Protein AF-0000000074258567 (afdb_homodimer)

Sequence (170 aa):
MSVKPAVRDVSPSNAVIEAVAAREDTDSTNLDVPLFEAVDPEALNDLVRTADAGSDRSPLRIEFTYYGYDVSVSADGSVDVSADRMSVKPAVRDVSPSNAVIEAVAAREDTDSTNLDVPLFEAVDPEALNDLVRTADAGSDRSPLRIEFTYYGYDVSVSADGSVDVSADR

Solvent-accessible surface area (backbone atoms only — not comparable to full-atom values): 9313 Å² total; per-residue (Å²): 129,81,70,64,69,76,67,72,81,61,50,40,45,54,41,45,44,45,53,51,18,57,73,67,74,48,52,59,86,66,56,87,69,63,63,64,65,43,31,35,47,66,24,51,34,46,30,28,52,37,20,50,66,26,81,59,79,49,64,31,37,38,35,34,53,50,97,71,24,33,34,38,36,36,24,86,45,50,68,47,78,41,76,55,126,130,79,69,66,67,75,68,72,80,60,49,41,45,54,42,44,44,45,52,51,17,57,72,68,73,48,53,59,87,67,57,87,69,62,64,64,63,43,31,34,46,66,24,50,33,46,30,27,52,36,21,49,67,28,81,60,80,48,62,30,38,38,34,32,50,50,96,73,24,34,35,38,36,35,26,85,46,50,67,46,78,40,76,54,126

Foldseek 3Di:
DPPPPPPVPDALLVLQLCQVCVVVVHDSVPDPDHVVVWPNSVVSRVQLVVLLPPPPLPWDWDWTDDPQWIWIATSPSDIDTGHDD/DPPPPVPVPDALLVLQLCQVCVVVVHDSVPDPDHCVVWPNSVVSRVQLVVLLPPPPLPWDWDWTDDPQWIWIATSPSDIDTGHDD

Organism: NCBI:txid2743089

InterPro domains:
  IPR040624 Halobacterial output domain 1 [PF18545] (10-82)

Nearest PDB structures (foldseek):
  6tgf-assembly1_E  TM=5.224E-01  e=9.344E-01  Pantoea stewartii subsp. stewartii DC283
  6tgf-assembly1_D  TM=5.171E-01  e=1.521E+00  Pantoea stewartii subsp. stewartii DC283
  2hz5-assembly2_B  TM=5.360E-01  e=4.550E+00  Homo sapiens
  1soy-assembly1_A  TM=5.039E-01  e=5.804E+00  Escherichia coli
  3p2m-assembly1_A  TM=4.389E-01  e=5.804E+00  Mycobacterium tuberculosis

Radius of gyration: 17.28 Å; Cα contacts (8 Å, |Δi|>4): 290; chains: 2; bounding box: 29×52×51 Å

pLDDT: mean 84.98, std 15.51, range [44.31, 97.0]

Structure (mmCIF, N/CA/C/O backbone):
data_AF-0000000074258567-model_v1
#
loop_
_entity.id
_entity.type
_entity.pdbx_description
1 polymer 'Halobacterial output domain-containing protein'
#
loop_
_atom_site.group_PDB
_atom_site.id
_atom_site.type_symbol
_atom_site.label_atom_id
_atom_site.label_alt_id
_atom_site.label_comp_id
_atom_site.label_asym_id
_atom_site.label_entity_id
_atom_site.label_seq_id
_atom_site.pdbx_PDB_ins_code
_atom_site.Cartn_x
_atom_site.Cartn_y
_atom_site.Cartn_z
_atom_site.occupancy
_atom_site.B_iso_or_equiv
_atom_site.auth_seq_id
_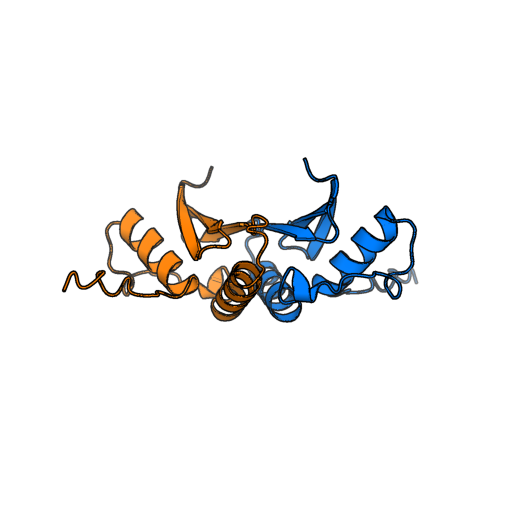atom_site.auth_comp_id
_atom_site.auth_asym_id
_atom_site.auth_atom_id
_atom_site.pdbx_PDB_model_num
ATOM 1 N N . MET A 1 1 ? 12.398 27.906 -24.719 1 45.44 1 MET A N 1
ATOM 2 C CA . MET A 1 1 ? 12.672 26.656 -24 1 45.44 1 MET A CA 1
ATOM 3 C C . MET A 1 1 ? 11.664 26.438 -22.891 1 45.44 1 MET A C 1
ATOM 5 O O . MET A 1 1 ? 11.562 27.25 -21.969 1 45.44 1 MET A O 1
ATOM 9 N N . SER A 1 2 ? 10.578 25.906 -23.203 1 48.56 2 SER A N 1
ATOM 10 C CA . SER A 1 2 ? 9.492 25.719 -22.25 1 48.56 2 SER A CA 1
ATOM 11 C C . SER A 1 2 ? 9.922 24.844 -21.078 1 48.56 2 SER A C 1
ATOM 13 O O . SER A 1 2 ? 10.391 23.719 -21.297 1 48.56 2 SER A O 1
ATOM 15 N N . VAL A 1 3 ? 10.594 25.484 -20.188 1 48.56 3 VAL A N 1
ATOM 16 C CA . VAL A 1 3 ? 10.969 24.719 -19 1 48.56 3 VAL A CA 1
ATOM 17 C C . VAL A 1 3 ? 9.773 23.906 -18.5 1 48.56 3 VAL A C 1
ATOM 19 O O . VAL A 1 3 ? 8.672 24.438 -18.344 1 48.56 3 VAL A O 1
ATOM 22 N N . LYS A 1 4 ? 9.648 22.781 -19.031 1 49.94 4 LYS A N 1
ATOM 23 C CA . LYS A 1 4 ? 8.68 21.938 -18.328 1 49.94 4 LYS A CA 1
ATOM 24 C C . LYS A 1 4 ? 8.812 22.078 -16.812 1 49.94 4 LYS A C 1
ATOM 26 O O . LYS A 1 4 ? 9.914 22 -16.266 1 49.94 4 LYS A O 1
ATOM 31 N N . PRO A 1 5 ? 8.094 22.875 -16.219 1 47.25 5 PRO A N 1
ATOM 32 C CA . PRO A 1 5 ? 8.312 23.016 -14.773 1 47.25 5 PRO A CA 1
ATOM 33 C C . PRO A 1 5 ? 8.805 21.719 -14.125 1 47.25 5 PRO A C 1
ATOM 35 O O . PRO A 1 5 ? 8.477 20.625 -14.602 1 47.25 5 PRO A O 1
ATOM 38 N N . ALA A 1 6 ? 10.016 21.75 -13.625 1 49.88 6 ALA A N 1
ATOM 39 C CA . ALA A 1 6 ? 10.547 20.625 -12.859 1 49.88 6 ALA A CA 1
ATOM 40 C C . ALA A 1 6 ? 9.445 19.938 -12.055 1 49.88 6 ALA A C 1
ATOM 42 O O . ALA A 1 6 ? 8.844 20.547 -11.164 1 49.88 6 ALA A O 1
ATOM 43 N N . VAL A 1 7 ? 8.516 19.359 -12.727 1 51.28 7 VAL A N 1
ATOM 44 C CA . VAL A 1 7 ? 7.562 18.547 -11.992 1 51.28 7 VAL A CA 1
ATOM 45 C C . VAL A 1 7 ? 8.219 18 -10.727 1 51.28 7 VAL A C 1
ATOM 47 O O . VAL A 1 7 ? 9.281 17.375 -10.789 1 51.28 7 VAL A O 1
ATOM 50 N N . ARG A 1 8 ? 8.352 18.828 -9.797 1 54.38 8 ARG A N 1
ATOM 51 C CA . ARG A 1 8 ? 8.891 18.375 -8.516 1 54.38 8 ARG A CA 1
ATOM 52 C C . ARG A 1 8 ? 8.531 16.922 -8.25 1 54.38 8 ARG A C 1
ATOM 54 O O . ARG A 1 8 ? 7.359 16.547 -8.266 1 54.38 8 ARG A O 1
ATOM 61 N N . ASP A 1 9 ? 9.289 16 -8.75 1 71.44 9 ASP A N 1
ATOM 62 C CA . ASP A 1 9 ? 9.18 14.57 -8.508 1 71.44 9 ASP A CA 1
ATOM 63 C C . ASP A 1 9 ? 9 14.273 -7.016 1 71.44 9 ASP A C 1
ATOM 65 O O . ASP A 1 9 ? 9.961 13.922 -6.328 1 71.44 9 ASP A O 1
ATOM 69 N N . VAL A 1 10 ? 8.016 14.945 -6.469 1 84.94 10 VAL A N 1
ATOM 70 C CA . VAL A 1 10 ? 7.773 14.727 -5.047 1 84.94 10 VAL A CA 1
ATOM 71 C C . VAL A 1 10 ? 7.453 13.258 -4.797 1 84.94 10 VAL A C 1
ATOM 73 O O . VAL A 1 10 ? 6.785 12.609 -5.609 1 84.94 10 VAL A O 1
ATOM 76 N N . SER A 1 11 ? 8.141 12.766 -3.771 1 93.12 11 SER A N 1
ATOM 77 C CA . SER A 1 11 ? 7.84 11.391 -3.369 1 93.12 11 SER A CA 1
ATOM 78 C C . SER A 1 11 ? 6.383 11.25 -2.949 1 93.12 11 SER A C 1
ATOM 80 O O . SER A 1 11 ? 5.762 12.211 -2.498 1 93.12 11 SER A O 1
ATOM 82 N N . PRO A 1 12 ? 5.844 10.117 -3.158 1 94.12 12 PRO A N 1
ATOM 83 C CA . PRO A 1 12 ? 4.453 9.891 -2.758 1 94.12 12 PRO A CA 1
ATOM 84 C C . PRO A 1 12 ? 4.184 10.305 -1.313 1 94.12 12 PRO A C 1
ATOM 86 O O . PRO A 1 12 ? 3.148 10.914 -1.023 1 94.12 12 PRO A O 1
ATOM 89 N N . SER A 1 13 ? 5.031 10 -0.416 1 95.62 13 SER A N 1
ATOM 90 C CA . SER A 1 13 ? 4.879 10.367 0.987 1 95.62 13 SER A CA 1
ATOM 91 C C . SER 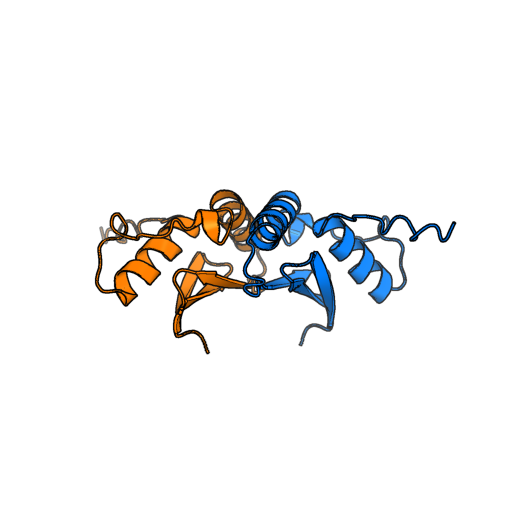A 1 13 ? 4.781 11.883 1.153 1 95.62 13 SER A C 1
ATOM 93 O O . SER A 1 13 ? 3.945 12.375 1.91 1 95.62 13 SER A O 1
ATOM 95 N N . ASN A 1 14 ? 5.641 12.625 0.45 1 96 14 ASN A N 1
ATOM 96 C CA . ASN A 1 14 ? 5.605 14.086 0.509 1 96 14 ASN A CA 1
ATOM 97 C C . ASN A 1 14 ? 4.336 14.641 -0.129 1 96 14 ASN A C 1
ATOM 99 O O . ASN A 1 14 ? 3.764 15.609 0.366 1 96 14 ASN A O 1
ATOM 103 N N . ALA A 1 15 ? 4.02 14 -1.206 1 95.94 15 ALA A N 1
ATOM 104 C CA . ALA A 1 15 ? 2.791 14.414 -1.885 1 95.94 15 ALA A CA 1
ATOM 105 C C . ALA A 1 15 ? 1.587 14.305 -0.956 1 95.94 15 ALA A C 1
ATOM 107 O O . ALA A 1 15 ? 0.701 15.164 -0.973 1 95.94 15 ALA A O 1
ATOM 108 N N . VAL A 1 16 ? 1.569 13.297 -0.162 1 96.19 16 VAL A N 1
ATOM 109 C CA . VAL A 1 16 ? 0.487 13.102 0.797 1 96.19 16 VAL A CA 1
ATOM 110 C C . VAL A 1 16 ? 0.476 14.25 1.807 1 96.19 16 VAL A C 1
ATOM 112 O O . VAL A 1 16 ? -0.569 14.852 2.057 1 96.19 16 VAL A O 1
ATOM 115 N N . ILE A 1 17 ? 1.6 14.539 2.342 1 96.25 17 ILE A N 1
ATOM 116 C CA . ILE A 1 17 ? 1.727 15.586 3.348 1 96.25 17 ILE A CA 1
ATOM 117 C C . ILE A 1 17 ? 1.283 16.922 2.756 1 96.25 17 ILE A C 1
ATOM 119 O O . ILE A 1 17 ? 0.528 17.672 3.385 1 96.25 17 ILE A O 1
ATOM 123 N N . GLU A 1 18 ? 1.728 17.172 1.596 1 96.06 18 GLU A N 1
ATOM 124 C CA . GLU A 1 18 ? 1.383 18.422 0.939 1 96.06 18 GLU A CA 1
ATOM 125 C C . GLU A 1 18 ? -0.115 18.516 0.664 1 96.06 18 GLU A C 1
ATOM 127 O O . GLU A 1 18 ? -0.727 19.562 0.854 1 96.06 18 GLU A O 1
ATOM 132 N N . ALA A 1 19 ? -0.667 17.406 0.225 1 95.81 19 ALA A N 1
ATOM 133 C CA . ALA A 1 19 ? -2.092 17.359 -0.091 1 95.81 19 ALA A CA 1
ATOM 134 C C . ALA A 1 19 ? -2.939 17.594 1.157 1 95.81 19 ALA A C 1
ATOM 136 O O . ALA A 1 19 ? -3.91 18.359 1.124 1 95.81 19 ALA A O 1
ATOM 137 N N . VAL A 1 20 ? -2.596 17 2.217 1 95.06 20 VAL A N 1
ATOM 138 C CA . VAL A 1 20 ? -3.334 17.156 3.467 1 95.06 20 VAL A CA 1
ATOM 139 C C . VAL A 1 20 ? -3.172 18.562 4.004 1 95.06 20 VAL A C 1
ATOM 141 O O . VAL A 1 20 ? -4.137 19.188 4.465 1 95.06 20 VAL A O 1
ATOM 144 N N . ALA A 1 21 ? -1.945 19.016 3.957 1 96.12 21 ALA A N 1
ATOM 145 C CA . ALA A 1 21 ? -1.688 20.391 4.402 1 96.12 21 ALA A CA 1
ATOM 146 C C . ALA A 1 21 ? -2.537 21.391 3.623 1 96.12 21 ALA A C 1
ATOM 148 O O . ALA A 1 21 ? -3.076 22.328 4.199 1 96.12 21 ALA A O 1
ATOM 149 N N . ALA A 1 22 ? -2.607 21.109 2.279 1 94.62 22 ALA A N 1
ATOM 150 C CA . ALA A 1 22 ? -3.408 21.984 1.422 1 94.62 22 ALA A CA 1
ATOM 151 C C . ALA A 1 22 ? -4.879 21.953 1.83 1 94.62 22 ALA A C 1
ATOM 153 O O . ALA A 1 22 ? -5.559 22.984 1.8 1 94.62 22 ALA A O 1
ATOM 154 N N . ARG A 1 23 ? -5.355 20.844 2.242 1 93 23 ARG A N 1
ATOM 155 C CA . ARG A 1 23 ? -6.738 20.703 2.68 1 93 23 ARG A CA 1
ATOM 156 C C . ARG A 1 23 ? -6.965 21.422 4.008 1 93 23 ARG A C 1
ATOM 158 O O . ARG A 1 23 ? -8.039 21.984 4.238 1 93 23 ARG A O 1
ATOM 165 N N . GLU A 1 24 ? -6.023 21.359 4.824 1 92.25 24 GLU A N 1
ATOM 166 C CA . GLU A 1 24 ? -6.082 22.016 6.133 1 92.25 24 GLU A CA 1
ATOM 167 C C . GLU A 1 24 ? -5.691 23.484 6.035 1 92.25 24 GLU A C 1
ATOM 169 O O . GLU A 1 24 ? -5.762 24.219 7.023 1 92.25 24 GLU A O 1
ATOM 174 N N . ASP A 1 25 ? -5.363 23.953 4.859 1 92.75 25 ASP A N 1
ATOM 175 C CA . ASP A 1 25 ? -4.926 25.328 4.633 1 92.75 25 ASP A CA 1
ATOM 176 C C . ASP A 1 25 ? -3.764 25.688 5.551 1 92.75 25 ASP A C 1
ATOM 178 O O . ASP A 1 25 ? -3.773 26.75 6.188 1 92.75 25 ASP A O 1
ATOM 182 N N . THR A 1 26 ? -2.879 24.719 5.715 1 93.06 26 THR A N 1
ATOM 183 C CA . THR A 1 26 ? -1.689 24.922 6.531 1 93.06 26 THR A CA 1
ATOM 184 C C . THR A 1 26 ? -0.432 24.5 5.781 1 93.06 26 THR A C 1
ATOM 186 O O . THR A 1 26 ? -0.515 23.969 4.672 1 93.06 26 THR A O 1
ATOM 189 N N . ASP A 1 27 ? 0.768 24.812 6.359 1 93.75 27 ASP A N 1
ATOM 190 C CA . ASP A 1 27 ? 2.035 24.375 5.777 1 93.75 27 ASP A CA 1
ATOM 191 C C . ASP A 1 27 ? 2.318 22.922 6.094 1 93.75 27 ASP A C 1
ATOM 193 O O . ASP A 1 27 ? 1.986 22.438 7.18 1 93.75 27 ASP A O 1
ATOM 197 N N . SER A 1 28 ? 2.877 22.312 5.16 1 92.31 28 SER A N 1
ATOM 198 C CA . SER A 1 28 ? 3.211 20.906 5.328 1 92.31 28 SER A CA 1
ATOM 199 C C . SER A 1 28 ? 4.078 20.688 6.566 1 92.31 28 SER A C 1
ATOM 201 O O . SER A 1 28 ? 4.051 19.609 7.168 1 92.31 28 SER A O 1
ATOM 203 N N . THR A 1 29 ? 4.824 21.672 6.977 1 91.62 29 THR A N 1
ATOM 204 C CA . THR A 1 29 ? 5.715 21.578 8.125 1 91.62 29 THR A CA 1
ATOM 205 C C . THR A 1 29 ? 4.949 21.812 9.422 1 91.62 29 THR A C 1
ATOM 207 O O . THR A 1 29 ? 5.461 21.531 10.516 1 91.62 29 THR A O 1
ATOM 210 N N . ASN A 1 30 ? 3.707 22.219 9.25 1 89.69 30 ASN A N 1
ATOM 211 C CA . ASN A 1 30 ? 2.928 22.594 10.422 1 89.69 30 ASN A CA 1
ATOM 212 C C . ASN A 1 30 ? 1.883 21.531 10.766 1 89.69 30 ASN A C 1
ATOM 214 O O . ASN A 1 30 ? 0.996 21.766 11.586 1 89.69 30 ASN A O 1
ATOM 218 N N . LEU A 1 31 ? 1.936 20.438 10.125 1 91.38 31 LEU A N 1
ATOM 219 C CA . LEU A 1 31 ? 1.007 19.359 10.469 1 91.38 31 LEU A CA 1
ATOM 220 C C . LEU A 1 31 ? 1.319 18.797 11.852 1 91.38 31 LEU A C 1
ATOM 222 O O . LEU A 1 31 ? 2.482 18.547 12.172 1 91.38 31 LEU A O 1
ATOM 226 N N . ASP A 1 32 ? 0.329 18.578 12.633 1 89.69 32 ASP A N 1
ATOM 227 C CA . ASP A 1 32 ? 0.496 18.141 14.016 1 89.69 32 ASP A CA 1
ATOM 228 C C . ASP A 1 32 ? 0.797 16.656 14.094 1 89.69 32 ASP A C 1
ATOM 230 O O . ASP A 1 32 ? 1.415 16.188 15.055 1 89.69 32 ASP A O 1
ATOM 234 N N . VAL A 1 33 ? 0.271 15.953 13.227 1 89.38 33 VAL A N 1
ATOM 235 C CA . VAL A 1 33 ? 0.437 14.5 13.234 1 89.38 33 VAL A CA 1
ATOM 236 C C . VAL A 1 33 ? 1.311 14.078 12.055 1 89.38 33 VAL A C 1
ATOM 238 O O . VAL A 1 33 ? 0.992 14.375 10.898 1 89.38 33 VAL A O 1
ATOM 241 N N . PRO A 1 34 ? 2.459 13.477 12.391 1 91.25 34 PRO A N 1
ATOM 242 C CA . PRO A 1 34 ? 3.328 13.016 11.305 1 91.25 34 PRO A CA 1
ATOM 243 C C . PRO A 1 34 ? 2.721 11.859 10.516 1 91.25 34 PRO A C 1
ATOM 245 O O . PRO A 1 34 ? 1.919 11.094 11.055 1 91.25 34 PRO A O 1
ATOM 248 N N . LEU A 1 35 ? 3.043 11.75 9.148 1 91.56 35 LEU A N 1
ATOM 249 C CA . LEU A 1 35 ? 2.553 10.695 8.273 1 91.56 35 LEU A CA 1
ATOM 250 C C . LEU A 1 35 ? 2.965 9.32 8.789 1 91.56 35 LEU A C 1
ATOM 252 O O . LEU A 1 35 ? 2.209 8.352 8.672 1 91.56 35 LEU A O 1
ATOM 256 N N . PHE A 1 36 ? 4.098 9.266 9.484 1 91.12 36 PHE A N 1
ATOM 257 C CA . PHE A 1 36 ? 4.637 7.988 9.945 1 91.12 36 PHE A CA 1
ATOM 258 C C . PHE A 1 36 ? 3.721 7.352 10.977 1 91.12 36 PHE A C 1
ATOM 260 O O . PHE A 1 36 ? 3.824 6.156 11.258 1 91.12 36 PHE A O 1
ATOM 267 N N . GLU A 1 37 ? 2.877 8.195 11.57 1 87.75 37 GLU A N 1
ATOM 268 C CA . GLU A 1 37 ? 1.912 7.672 12.531 1 87.75 37 GLU A CA 1
ATOM 269 C C . GLU A 1 37 ? 0.805 6.887 11.828 1 87.75 37 GLU A C 1
ATOM 271 O O . GLU A 1 37 ? 0.163 6.031 12.438 1 87.75 37 GLU A O 1
ATOM 276 N N . ALA A 1 38 ? 0.597 7.238 10.617 1 88.38 38 ALA A N 1
ATOM 277 C CA . ALA A 1 38 ? -0.472 6.59 9.867 1 88.38 38 ALA A CA 1
ATOM 278 C C . ALA A 1 38 ? 0.077 5.457 9 1 88.38 38 ALA A C 1
ATOM 280 O O . ALA A 1 38 ? -0.524 4.383 8.914 1 88.38 38 ALA A O 1
ATOM 281 N N . VAL A 1 39 ? 1.181 5.793 8.328 1 90.69 39 VAL A N 1
ATOM 282 C CA . VAL A 1 39 ? 1.798 4.793 7.461 1 90.69 39 VAL A CA 1
ATOM 283 C C . VAL A 1 39 ? 3.309 5.016 7.41 1 90.69 39 VAL A C 1
ATOM 285 O O . VAL A 1 39 ? 3.795 6.098 7.746 1 90.69 39 VAL A O 1
ATOM 288 N N . ASP A 1 40 ? 3.998 3.998 7.027 1 94.69 40 ASP A N 1
ATOM 289 C CA . ASP A 1 40 ? 5.434 4.129 6.793 1 94.69 40 ASP A CA 1
ATOM 290 C C . ASP A 1 40 ? 5.711 4.84 5.469 1 94.69 40 ASP A C 1
ATOM 292 O O . ASP A 1 40 ? 5.473 4.281 4.398 1 94.69 40 ASP A O 1
ATOM 296 N N . PRO A 1 41 ? 6.281 6.043 5.523 1 95.69 41 PRO A N 1
ATOM 297 C CA . PRO A 1 41 ? 6.492 6.844 4.312 1 95.69 41 PRO A CA 1
ATOM 298 C C . PRO A 1 41 ? 7.414 6.156 3.307 1 95.69 41 PRO A C 1
ATOM 300 O O . PRO A 1 41 ? 7.191 6.25 2.098 1 95.69 41 PRO A O 1
ATOM 303 N N . GLU A 1 42 ? 8.438 5.488 3.758 1 96.56 42 GLU A N 1
ATOM 304 C CA . GLU A 1 42 ? 9.375 4.82 2.857 1 96.56 42 GLU A CA 1
ATOM 305 C C . GLU A 1 42 ? 8.711 3.627 2.168 1 96.56 42 GLU A C 1
ATOM 307 O O . GLU A 1 42 ? 8.953 3.377 0.985 1 96.56 42 GLU A O 1
ATOM 312 N N . ALA A 1 43 ? 7.965 2.934 2.977 1 97 43 ALA A N 1
ATOM 313 C CA . ALA A 1 43 ? 7.227 1.815 2.4 1 97 43 ALA A CA 1
ATOM 314 C C . ALA A 1 43 ? 6.266 2.295 1.314 1 97 43 ALA A C 1
ATOM 316 O O . ALA A 1 43 ? 6.148 1.667 0.258 1 97 43 ALA A O 1
ATOM 317 N N . LEU A 1 44 ? 5.57 3.352 1.614 1 96.56 44 LEU A N 1
ATOM 318 C CA . LEU A 1 44 ? 4.66 3.949 0.643 1 96.56 44 LEU A CA 1
ATOM 319 C C . LEU A 1 44 ? 5.402 4.324 -0.636 1 96.56 44 LEU A C 1
ATOM 321 O O . LEU A 1 44 ? 4.949 4.004 -1.737 1 96.56 44 LEU A O 1
ATOM 325 N N . ASN A 1 45 ? 6.547 4.941 -0.553 1 96.12 45 ASN A N 1
ATOM 326 C CA . ASN A 1 45 ? 7.359 5.328 -1.701 1 96.12 45 ASN A CA 1
ATOM 327 C C . ASN A 1 45 ? 7.805 4.109 -2.506 1 96.12 45 ASN A C 1
ATOM 329 O O . ASN A 1 45 ? 7.73 4.113 -3.736 1 96.12 45 ASN A O 1
ATOM 333 N N . ASP A 1 46 ? 8.242 3.184 -1.805 1 94.38 46 ASP A N 1
ATOM 334 C CA . ASP A 1 46 ? 8.758 1.984 -2.461 1 94.38 46 ASP A CA 1
ATOM 335 C C . ASP A 1 46 ? 7.648 1.251 -3.211 1 94.38 46 ASP A C 1
ATOM 337 O O . ASP A 1 46 ? 7.863 0.765 -4.324 1 94.38 46 ASP A O 1
ATOM 341 N N . LEU A 1 47 ? 6.48 1.151 -2.572 1 93.88 47 LEU A N 1
ATOM 342 C CA . LEU A 1 47 ? 5.348 0.478 -3.199 1 93.88 47 LEU A CA 1
ATOM 343 C C . LEU A 1 47 ? 4.949 1.178 -4.496 1 93.88 47 LEU A C 1
ATOM 345 O O . LEU A 1 47 ? 4.738 0.525 -5.52 1 93.88 47 LEU A O 1
ATOM 349 N N . VAL A 1 48 ? 4.848 2.451 -4.484 1 92.88 48 VAL A N 1
ATOM 350 C CA . VAL A 1 48 ? 4.449 3.225 -5.6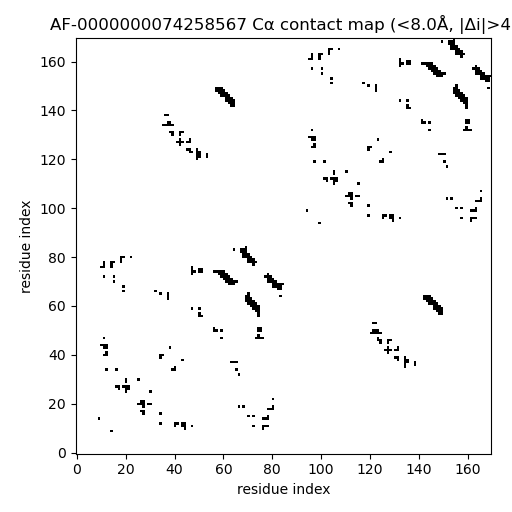56 1 92.88 48 VAL A CA 1
ATOM 351 C C . VAL A 1 48 ? 5.531 3.135 -6.73 1 92.88 48 VAL A C 1
ATOM 353 O O . VAL A 1 48 ? 5.227 2.982 -7.914 1 92.88 48 VAL A O 1
ATOM 356 N N . ARG A 1 49 ? 6.73 3.225 -6.34 1 90.75 49 ARG A N 1
ATOM 357 C CA . ARG A 1 49 ? 7.848 3.148 -7.273 1 90.75 49 ARG A CA 1
ATOM 358 C C . ARG A 1 49 ? 7.836 1.828 -8.039 1 90.75 49 ARG A C 1
ATOM 360 O O . ARG A 1 49 ? 8.039 1.805 -9.25 1 90.75 49 ARG A O 1
ATOM 367 N N . THR A 1 50 ? 7.609 0.753 -7.309 1 88.69 50 THR A N 1
ATOM 368 C CA . THR A 1 50 ? 7.582 -0.571 -7.918 1 88.69 50 THR A CA 1
ATOM 369 C C . THR A 1 50 ? 6.418 -0.689 -8.898 1 88.69 50 THR A C 1
ATOM 371 O O . THR A 1 50 ? 6.582 -1.224 -10 1 88.69 50 THR A O 1
ATOM 374 N N . ALA A 1 51 ? 5.32 -0.227 -8.5 1 83.81 51 ALA A N 1
ATOM 375 C CA . ALA A 1 51 ? 4.141 -0.292 -9.352 1 83.81 51 ALA A CA 1
ATOM 376 C C . ALA A 1 51 ? 4.316 0.569 -10.602 1 83.81 51 ALA A C 1
ATOM 378 O O . ALA A 1 51 ? 3.846 0.21 -11.68 1 83.81 51 ALA A O 1
ATOM 379 N N . ASP A 1 52 ? 4.883 1.712 -10.383 1 78.75 52 ASP A N 1
ATOM 380 C CA . ASP A 1 52 ? 5.102 2.619 -11.508 1 78.75 52 ASP A CA 1
ATOM 381 C C . ASP A 1 52 ? 6.023 1.989 -12.547 1 78.75 52 ASP A C 1
ATOM 383 O O . ASP A 1 52 ? 5.863 2.221 -13.75 1 78.75 52 ASP A O 1
ATOM 387 N N . ALA A 1 53 ? 6.977 1.302 -12.016 1 76.06 53 ALA A N 1
ATOM 388 C CA . ALA A 1 53 ? 7.949 0.669 -12.898 1 76.06 53 ALA A CA 1
ATOM 389 C C . ALA A 1 53 ? 7.297 -0.44 -13.719 1 76.06 53 ALA A C 1
ATOM 391 O O . ALA A 1 53 ? 7.773 -0.777 -14.812 1 76.06 53 ALA A O 1
ATOM 392 N N . GLY A 1 54 ? 6.324 -0.931 -13.062 1 65.56 54 GLY A N 1
ATOM 393 C CA . GLY A 1 54 ? 5.645 -1.995 -13.789 1 65.56 54 GLY A CA 1
ATOM 394 C C . GLY A 1 54 ? 4.832 -1.493 -14.969 1 65.56 54 GLY A C 1
ATOM 395 O O . GLY A 1 54 ? 4.477 -0.314 -15.023 1 65.56 54 GLY A O 1
ATOM 396 N N . SER A 1 55 ? 5.215 -1.793 -16.156 1 55.38 55 SER A N 1
ATOM 397 C CA . SER A 1 55 ? 4.676 -1.365 -17.453 1 55.38 55 SER A CA 1
ATOM 398 C C . SER A 1 55 ? 3.156 -1.23 -17.391 1 55.38 55 SER A C 1
ATOM 400 O O . SER A 1 55 ? 2.572 -0.433 -18.125 1 55.38 55 SER A O 1
ATOM 402 N N . ASP A 1 56 ? 2.613 -2.207 -16.844 1 53.56 56 ASP A N 1
ATOM 403 C CA . ASP A 1 56 ? 1.159 -2.252 -16.969 1 53.56 56 ASP A CA 1
ATOM 404 C C . ASP A 1 56 ? 0.493 -1.372 -15.906 1 53.56 56 ASP A C 1
ATOM 406 O O . ASP A 1 56 ? 0.821 -1.459 -14.727 1 53.56 56 ASP A O 1
ATOM 410 N N . ARG A 1 57 ? 0.317 -0.246 -16.266 1 52.19 57 ARG A N 1
ATOM 411 C CA . ARG A 1 57 ? -0.41 0.712 -15.438 1 52.19 57 ARG A CA 1
ATOM 412 C C . ARG A 1 57 ? -1.367 0 -14.484 1 52.19 57 ARG A C 1
ATOM 414 O O . ARG A 1 57 ? -2.564 -0.101 -14.766 1 52.19 57 ARG A O 1
ATOM 421 N N . SER A 1 58 ? -1.025 -1.267 -14.18 1 59.31 58 SER A N 1
ATOM 422 C CA . SER A 1 58 ? -1.999 -1.926 -13.312 1 59.31 58 SER A CA 1
ATOM 423 C C . SER A 1 58 ? -2.199 -1.153 -12.016 1 59.31 58 SER A C 1
ATOM 425 O O . SER A 1 58 ? -1.228 -0.75 -11.375 1 59.31 58 SER A O 1
ATOM 427 N N . PRO A 1 59 ? -3.432 -0.712 -11.773 1 75.75 59 PRO A N 1
ATOM 428 C CA . PRO A 1 59 ? -3.848 0.348 -10.852 1 75.75 59 PRO A CA 1
ATOM 429 C C . PRO A 1 59 ? -3.496 0.039 -9.398 1 75.75 59 PRO A C 1
ATOM 431 O O . PRO A 1 59 ? -3.863 -1.02 -8.883 1 75.75 59 PRO A O 1
ATOM 434 N N . LEU A 1 60 ? -2.248 0.172 -8.93 1 91.5 60 LEU A N 1
ATOM 435 C CA . LEU A 1 60 ? -1.98 0.233 -7.496 1 91.5 60 LEU A CA 1
ATOM 436 C C . LEU A 1 60 ? -2.748 1.38 -6.848 1 91.5 60 LEU A C 1
ATOM 438 O O . LEU A 1 60 ? -2.758 2.498 -7.367 1 91.5 60 LEU A O 1
ATOM 442 N N . ARG A 1 61 ? -3.461 1.004 -5.793 1 93.75 61 ARG A N 1
ATOM 443 C CA . ARG A 1 61 ? -4.168 2.006 -5 1 93.75 61 ARG A CA 1
ATOM 444 C C . ARG A 1 61 ? -3.965 1.766 -3.508 1 93.75 61 ARG A C 1
ATOM 446 O O . ARG A 1 61 ? -4.168 0.652 -3.02 1 93.75 61 ARG A O 1
ATOM 453 N N . ILE A 1 62 ? -3.568 2.762 -2.859 1 95.75 62 ILE A N 1
ATOM 454 C CA . ILE A 1 62 ? -3.375 2.697 -1.414 1 95.75 62 ILE A CA 1
ATOM 455 C C . ILE A 1 62 ? -4.297 3.701 -0.725 1 95.75 62 ILE A C 1
ATOM 457 O O . ILE A 1 62 ? -4.285 4.891 -1.053 1 95.75 62 ILE A O 1
ATOM 461 N N . GLU A 1 63 ? -5.043 3.25 0.212 1 94.75 63 GLU A N 1
ATOM 462 C CA . GLU A 1 63 ? -5.965 4.109 0.944 1 94.75 63 GLU A CA 1
ATOM 463 C C . GLU A 1 63 ? -5.773 3.971 2.451 1 94.75 63 GLU A C 1
ATOM 465 O O . GLU A 1 63 ? -5.688 2.855 2.973 1 94.75 63 GLU A O 1
ATOM 470 N N . PHE A 1 64 ? -5.777 5.113 3.082 1 93.94 64 PHE A N 1
ATOM 471 C CA . PHE A 1 64 ? -5.652 5.145 4.535 1 93.94 64 PHE A CA 1
ATOM 472 C C . PHE A 1 64 ? -6.172 6.461 5.094 1 93.94 64 PHE A C 1
ATOM 474 O O . PHE A 1 64 ? -6.473 7.387 4.34 1 93.94 64 PHE A O 1
ATOM 481 N N . THR A 1 65 ? -6.305 6.465 6.406 1 91.81 65 THR A N 1
ATOM 482 C CA . THR A 1 65 ? -6.75 7.684 7.078 1 91.81 65 THR A CA 1
ATOM 483 C C . THR A 1 65 ? -5.578 8.391 7.754 1 91.81 65 THR A C 1
ATOM 485 O O . THR A 1 65 ? -4.793 7.758 8.469 1 91.81 65 THR A O 1
ATOM 488 N N . TYR A 1 66 ? -5.484 9.57 7.383 1 90.31 66 TYR A N 1
ATOM 489 C CA . TYR A 1 66 ? -4.445 10.414 7.957 1 90.31 66 TYR A CA 1
ATOM 490 C C . TYR A 1 66 ? -5 11.781 8.344 1 90.31 66 TYR A C 1
ATOM 492 O O . TYR A 1 66 ? -5.688 12.43 7.547 1 90.31 66 TYR A O 1
ATOM 500 N N . TYR A 1 67 ? -4.738 12.211 9.531 1 89.44 67 TYR A N 1
ATOM 501 C CA . TYR A 1 67 ? -5.16 13.508 10.047 1 89.44 67 TYR A CA 1
ATOM 502 C C . TYR A 1 67 ? -6.672 13.672 9.945 1 89.44 67 TYR A C 1
ATOM 504 O O . TYR A 1 67 ? -7.172 14.766 9.703 1 89.44 67 TYR A O 1
ATOM 512 N N . GLY A 1 68 ? -7.395 12.609 9.977 1 88.25 68 GLY A N 1
ATOM 513 C CA . GLY A 1 68 ? -8.852 12.633 9.945 1 88.25 68 GLY A CA 1
ATOM 514 C C . GLY A 1 68 ? -9.414 12.656 8.539 1 88.25 68 GLY A C 1
ATOM 515 O O . GLY A 1 68 ? -10.633 12.773 8.359 1 88.25 68 GLY A O 1
ATOM 516 N N . TYR A 1 69 ? -8.531 12.547 7.547 1 92.5 69 TYR A N 1
ATOM 517 C CA . TYR A 1 69 ? -8.93 12.531 6.145 1 92.5 69 TYR A CA 1
ATOM 518 C C . TYR A 1 69 ? -8.664 11.164 5.52 1 92.5 69 TYR A C 1
ATOM 520 O O . TYR A 1 69 ? -7.824 10.406 6.004 1 92.5 69 TYR A O 1
ATOM 528 N N . ASP A 1 70 ? -9.414 10.914 4.473 1 93.31 70 ASP A N 1
ATOM 529 C CA . ASP A 1 70 ? -9.156 9.719 3.678 1 93.31 70 ASP A CA 1
ATOM 530 C C . ASP A 1 70 ? -8.188 10.016 2.537 1 93.31 70 ASP A C 1
ATOM 532 O O . ASP A 1 70 ? -8.469 10.852 1.673 1 93.31 70 ASP A O 1
ATOM 536 N N . VAL A 1 71 ? -7.062 9.336 2.609 1 95.12 71 VAL A N 1
ATOM 537 C CA . VAL A 1 71 ? -6.016 9.57 1.622 1 95.12 71 VAL A CA 1
ATOM 538 C C . VAL A 1 71 ? -5.934 8.383 0.664 1 95.12 71 VAL A C 1
ATOM 540 O O . VAL A 1 71 ? -5.906 7.227 1.096 1 95.12 71 VAL A O 1
ATOM 543 N N . SER A 1 72 ? -5.914 8.656 -0.632 1 95.56 72 SER A N 1
ATOM 544 C CA . SER A 1 72 ? -5.742 7.637 -1.667 1 95.56 72 SER A CA 1
ATOM 545 C C . SER A 1 72 ? -4.539 7.945 -2.551 1 95.56 72 SER A C 1
ATOM 547 O O . SER A 1 72 ? -4.414 9.055 -3.072 1 95.56 72 SER A O 1
ATOM 549 N N . VAL A 1 73 ? -3.684 6.941 -2.621 1 94.88 73 VAL A N 1
ATOM 550 C CA . VAL A 1 73 ? -2.492 7.09 -3.447 1 94.88 73 VAL A CA 1
ATOM 551 C C . VAL A 1 73 ? -2.555 6.125 -4.629 1 94.88 73 VAL A C 1
ATOM 553 O O . VAL A 1 73 ? -2.818 4.934 -4.449 1 94.88 73 VAL A O 1
ATOM 556 N N . SER A 1 74 ? -2.303 6.621 -5.836 1 93 74 SER A N 1
ATOM 557 C CA . SER A 1 74 ? -2.336 5.812 -7.051 1 93 74 SER A CA 1
ATOM 558 C C . SER A 1 74 ? -0.931 5.402 -7.48 1 93 74 SER A C 1
ATOM 560 O O . SER A 1 74 ? 0.059 5.914 -6.953 1 93 74 SER A O 1
ATOM 562 N N . ALA A 1 75 ? -0.838 4.512 -8.492 1 91 75 ALA A N 1
ATOM 563 C CA . ALA A 1 75 ? 0.417 3.924 -8.953 1 91 75 ALA A CA 1
ATOM 564 C C . ALA A 1 75 ? 1.336 4.988 -9.547 1 91 75 ALA A C 1
ATOM 566 O O . ALA A 1 75 ? 2.561 4.836 -9.539 1 91 75 ALA A O 1
ATOM 567 N N . ASP A 1 76 ? 0.751 6.098 -10 1 86 76 ASP A N 1
ATOM 568 C CA . ASP A 1 76 ? 1.548 7.137 -10.648 1 86 76 ASP A CA 1
ATOM 569 C C . ASP A 1 76 ? 2.045 8.164 -9.625 1 86 76 ASP A C 1
ATOM 571 O O . ASP A 1 76 ? 2.725 9.125 -9.984 1 86 76 ASP A O 1
ATOM 575 N N . GLY A 1 77 ? 1.627 7.879 -8.359 1 89.81 77 GLY A N 1
ATOM 576 C CA . GLY A 1 77 ? 2.057 8.789 -7.316 1 89.81 77 GLY A CA 1
ATOM 577 C C . GLY A 1 77 ? 1.062 9.906 -7.051 1 89.81 77 GLY A C 1
ATOM 578 O O . GLY A 1 77 ? 1.295 10.766 -6.195 1 89.81 77 GLY A O 1
ATOM 579 N N . SER A 1 78 ? 0.038 9.914 -7.789 1 92 78 SER A N 1
ATOM 580 C CA . SER A 1 78 ? -1.005 10.906 -7.547 1 92 78 SER A CA 1
ATOM 581 C C . SER A 1 78 ? -1.707 10.648 -6.215 1 92 78 SER A C 1
ATOM 583 O O . SER A 1 78 ? -1.94 9.5 -5.84 1 92 78 SER A O 1
ATOM 585 N N . VAL A 1 79 ? -2.08 11.742 -5.52 1 95.69 79 VAL A N 1
ATOM 586 C CA . VAL A 1 79 ? -2.676 11.656 -4.188 1 95.69 79 VAL A CA 1
ATOM 587 C C . VAL A 1 79 ? -4.012 12.398 -4.172 1 95.69 79 VAL A C 1
ATOM 589 O O . VAL A 1 79 ? -4.102 13.539 -4.645 1 95.69 79 VAL A O 1
ATOM 592 N N . ASP A 1 80 ? -4.977 11.734 -3.637 1 95.5 80 ASP A N 1
ATOM 593 C CA . ASP A 1 80 ? -6.281 12.344 -3.41 1 95.5 80 ASP A CA 1
ATOM 594 C C . ASP A 1 80 ? -6.664 12.289 -1.932 1 95.5 80 ASP A C 1
ATOM 596 O O . ASP A 1 80 ? -6.434 11.281 -1.261 1 95.5 80 ASP A O 1
ATOM 600 N N . VAL A 1 81 ? -7.199 13.406 -1.447 1 95.5 81 VAL A N 1
ATOM 601 C CA . VAL A 1 81 ? -7.586 13.508 -0.045 1 95.5 81 VAL A CA 1
ATOM 602 C C . VAL A 1 81 ? -9.062 13.875 0.056 1 95.5 81 VAL A C 1
ATOM 604 O O . VAL A 1 81 ? -9.523 14.828 -0.581 1 95.5 81 VAL A O 1
ATOM 607 N N . SER A 1 82 ? -9.703 13.031 0.714 1 93 82 SER A N 1
ATOM 608 C CA . SER A 1 82 ? -11.125 13.297 0.913 1 93 82 SER A CA 1
ATOM 609 C C . SER A 1 82 ? -11.5 13.234 2.391 1 93 82 SER A C 1
ATOM 611 O O . SER A 1 82 ? -10.828 12.57 3.18 1 93 82 SER A O 1
ATOM 613 N N . ALA A 1 83 ? -12.57 13.961 2.861 1 84.06 83 ALA A N 1
ATOM 614 C CA . ALA A 1 83 ? -13.031 13.977 4.246 1 84.06 83 ALA A CA 1
ATOM 615 C C . ALA A 1 83 ? -13.562 12.602 4.66 1 84.06 83 ALA A C 1
ATOM 617 O O . ALA A 1 83 ? -14.109 11.867 3.832 1 84.06 83 ALA A O 1
ATOM 618 N N . ASP A 1 84 ? -13.062 12.109 5.863 1 71.12 84 ASP A N 1
ATOM 619 C CA . ASP A 1 84 ? -13.508 10.844 6.449 1 71.12 84 ASP A CA 1
ATOM 620 C C . ASP A 1 84 ? -15.023 10.703 6.352 1 71.12 84 ASP A C 1
ATOM 622 O O . ASP A 1 84 ? -15.758 11.68 6.5 1 71.12 84 ASP A O 1
ATOM 626 N N . ARG A 1 85 ? -15.273 9.648 5.66 1 55.28 85 ARG A N 1
ATOM 627 C CA . ARG A 1 85 ? -16.719 9.445 5.621 1 55.28 85 ARG A CA 1
ATOM 628 C C . ARG A 1 85 ? -17.281 9.25 7.02 1 55.28 85 ARG A C 1
ATOM 630 O O . ARG A 1 85 ? -16.672 8.586 7.859 1 55.28 85 ARG A O 1
ATOM 637 N N . MET B 1 1 ? -4.824 -26.906 27.203 1 44.31 1 MET B N 1
ATOM 638 C CA . MET B 1 1 ? -4.039 -25.797 26.672 1 44.31 1 MET B CA 1
ATOM 639 C C . MET B 1 1 ? -4.355 -25.562 25.203 1 44.31 1 MET B C 1
ATOM 641 O O . MET B 1 1 ? -4.125 -26.453 24.359 1 44.31 1 MET B O 1
ATOM 645 N N . SER B 1 2 ? -5.402 -24.906 24.938 1 48.56 2 SER B N 1
ATOM 646 C CA . SER B 1 2 ? -5.871 -24.672 23.578 1 48.56 2 SER B CA 1
ATOM 647 C C . SER B 1 2 ? -4.82 -23.938 22.75 1 48.56 2 SER B C 1
ATOM 649 O O . SER B 1 2 ? -4.363 -22.859 23.141 1 48.56 2 SER B O 1
ATOM 651 N N . VAL B 1 3 ? -3.908 -24.719 22.312 1 45.78 3 VAL B N 1
ATOM 652 C CA . VAL B 1 3 ? -2.922 -24.078 21.438 1 45.78 3 VAL B CA 1
ATOM 653 C C . VAL B 1 3 ? -3.631 -23.219 20.391 1 45.78 3 VAL B C 1
ATOM 655 O O . VAL B 1 3 ? -4.574 -23.672 19.75 1 45.78 3 VAL B O 1
ATOM 658 N N . LYS B 1 4 ? -3.885 -22.016 20.781 1 49.75 4 LYS B N 1
ATOM 659 C CA . LYS B 1 4 ? -4.301 -21.188 19.656 1 49.75 4 LYS B CA 1
ATOM 660 C C . LYS B 1 4 ? -3.48 -21.5 18.406 1 49.75 4 LYS B C 1
ATOM 662 O O . LYS B 1 4 ? -2.25 -21.547 18.469 1 49.75 4 LYS B O 1
ATOM 667 N N . PRO B 1 5 ? -3.941 -22.281 17.578 1 50.56 5 PRO B N 1
ATOM 668 C CA . PRO B 1 5 ? -3.113 -22.594 16.422 1 50.56 5 PRO B CA 1
ATOM 669 C C . PRO B 1 5 ? -2.174 -21.469 16.031 1 50.56 5 PRO B C 1
ATOM 671 O O . PRO B 1 5 ? -2.492 -20.297 16.234 1 50.56 5 PRO B O 1
ATOM 674 N N . ALA B 1 6 ? -0.874 -21.734 16.156 1 50.03 6 ALA B N 1
ATOM 675 C CA . ALA B 1 6 ? 0.116 -20.766 15.727 1 50.03 6 ALA B CA 1
ATOM 676 C C . ALA B 1 6 ? -0.365 -20.016 14.477 1 50.03 6 ALA B C 1
ATOM 678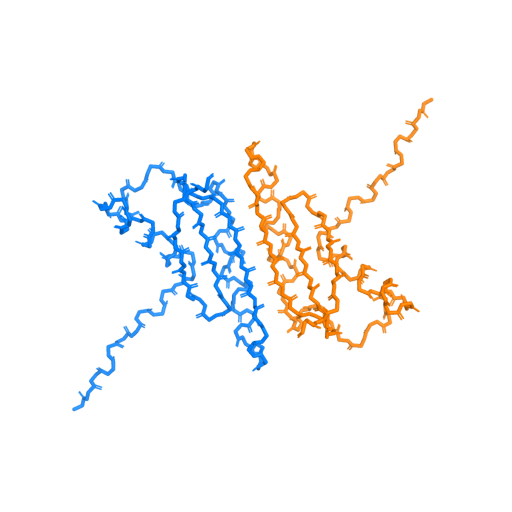 O O . ALA B 1 6 ? -0.499 -20.609 13.406 1 50.03 6 ALA B O 1
ATOM 679 N N . VAL B 1 7 ? -1.446 -19.359 14.578 1 50 7 VAL B N 1
ATOM 680 C CA . VAL B 1 7 ? -1.79 -18.531 13.438 1 50 7 VAL B CA 1
ATOM 681 C C . VAL B 1 7 ? -0.516 -18.062 12.727 1 50 7 VAL B C 1
ATOM 683 O O . VAL B 1 7 ? 0.401 -17.547 13.359 1 50 7 VAL B O 1
ATOM 686 N N . ARG B 1 8 ? 0.035 -18.969 12 1 53.91 8 ARG B N 1
ATOM 687 C CA . ARG B 1 8 ? 1.188 -18.625 11.172 1 53.91 8 ARG B CA 1
ATOM 688 C C . ARG B 1 8 ? 1.166 -17.141 10.797 1 53.91 8 ARG B C 1
ATOM 690 O O . ARG B 1 8 ? 0.191 -16.672 10.219 1 53.91 8 ARG B O 1
ATOM 697 N N . ASP B 1 9 ? 1.657 -16.312 11.594 1 70.94 9 ASP B N 1
ATOM 698 C CA . ASP B 1 9 ? 1.841 -14.883 11.367 1 70.94 9 ASP B CA 1
ATOM 699 C C . ASP B 1 9 ? 2.443 -14.617 9.992 1 70.94 9 ASP B C 1
ATOM 701 O O . ASP B 1 9 ? 3.65 -14.398 9.867 1 70.94 9 ASP B O 1
ATOM 705 N N . VAL B 1 10 ? 1.814 -15.172 9.016 1 85.19 10 VAL B N 1
ATOM 706 C CA . VAL B 1 10 ? 2.314 -14.969 7.66 1 85.19 10 VAL B CA 1
ATOM 707 C C . VAL B 1 10 ? 2.34 -13.477 7.34 1 85.19 10 VAL B C 1
ATOM 709 O O . VAL B 1 10 ? 1.448 -12.727 7.746 1 85.19 10 VAL B O 1
ATOM 712 N N . SER B 1 11 ? 3.48 -13.109 6.816 1 93.19 11 SER B N 1
ATOM 713 C CA . SER B 1 11 ? 3.596 -11.727 6.367 1 93.19 11 SER B CA 1
ATOM 714 C C . SER B 1 11 ? 2.557 -11.406 5.297 1 93.19 11 SER B C 1
ATOM 716 O O . SER B 1 11 ? 2.109 -12.297 4.574 1 93.19 11 SER B O 1
ATOM 718 N N . PRO B 1 12 ? 2.146 -10.219 5.262 1 94.19 12 PRO B N 1
ATOM 719 C CA . PRO B 1 12 ? 1.168 -9.828 4.242 1 94.19 12 PRO B CA 1
ATOM 720 C C . PRO B 1 12 ? 1.582 -10.242 2.834 1 94.19 12 PRO B C 1
ATOM 722 O O . PRO B 1 12 ? 0.748 -10.719 2.057 1 94.19 12 PRO B O 1
ATOM 725 N N . SER B 1 13 ? 2.803 -10.086 2.482 1 95.69 13 SER B N 1
ATOM 726 C CA . SER B 1 13 ? 3.301 -10.477 1.166 1 95.69 13 SER B CA 1
ATOM 727 C C . SER B 1 13 ? 3.105 -11.969 0.922 1 95.69 13 SER B C 1
ATOM 729 O O . SER B 1 13 ? 2.695 -12.375 -0.167 1 95.69 13 SER B O 1
ATOM 731 N N . ASN B 1 14 ? 3.41 -12.805 1.929 1 96.06 14 ASN B N 1
ATOM 732 C CA . ASN B 1 14 ? 3.215 -14.242 1.81 1 96.06 14 ASN B CA 1
ATOM 733 C C . ASN B 1 14 ? 1.734 -14.602 1.726 1 96.06 14 ASN B C 1
ATOM 735 O O . ASN B 1 14 ? 1.351 -15.508 0.977 1 96.06 14 ASN B O 1
ATOM 739 N N . ALA B 1 15 ? 1.01 -13.891 2.539 1 95.94 15 ALA B N 1
ATOM 740 C CA . ALA B 1 15 ? -0.434 -14.109 2.518 1 95.94 15 ALA B CA 1
ATOM 741 C C . ALA B 1 15 ? -1.004 -13.867 1.122 1 95.94 15 ALA B C 1
ATOM 743 O O . ALA B 1 15 ? -1.893 -14.602 0.673 1 95.94 15 ALA B O 1
ATOM 744 N N . VAL B 1 16 ? -0.496 -12.891 0.462 1 96.25 16 VAL B N 1
ATOM 745 C CA . VAL B 1 16 ? -0.937 -12.586 -0.894 1 96.25 16 VAL B CA 1
ATOM 746 C C . VAL B 1 16 ? -0.608 -13.75 -1.823 1 96.25 16 VAL B C 1
ATOM 748 O O . VAL B 1 16 ? -1.471 -14.219 -2.57 1 96.25 16 VAL B O 1
ATOM 751 N N . ILE B 1 17 ? 0.58 -14.203 -1.761 1 96.31 17 ILE B N 1
ATOM 752 C CA . ILE B 1 17 ? 1.037 -15.289 -2.615 1 96.31 17 ILE B CA 1
ATOM 753 C C . ILE B 1 17 ? 0.188 -16.531 -2.363 1 96.31 17 ILE B C 1
ATOM 755 O O . ILE B 1 17 ? -0.257 -17.188 -3.307 1 96.31 17 ILE B O 1
ATOM 759 N N . GLU B 1 18 ? -0.038 -16.797 -1.144 1 96.19 18 GLU B N 1
ATOM 760 C CA . GLU B 1 18 ? -0.825 -17.984 -0.784 1 96.19 18 GLU B CA 1
ATOM 761 C C . GLU B 1 18 ? -2.264 -17.859 -1.276 1 96.19 18 GLU B C 1
ATOM 763 O O . GLU B 1 18 ? -2.842 -18.812 -1.777 1 96.19 18 GLU B O 1
ATOM 768 N N . ALA B 1 19 ? -2.809 -16.672 -1.118 1 95.81 19 ALA B N 1
ATOM 769 C CA . ALA B 1 19 ? -4.188 -16.422 -1.534 1 95.81 19 ALA B CA 1
ATOM 770 C C . ALA B 1 19 ? -4.34 -16.578 -3.045 1 95.81 19 ALA B C 1
ATOM 772 O O . ALA B 1 19 ? -5.293 -17.203 -3.518 1 95.81 19 ALA B O 1
ATOM 773 N N . VAL B 1 20 ? -3.451 -16.078 -3.789 1 95.12 20 VAL B N 1
ATOM 774 C CA . VAL B 1 20 ? -3.5 -16.156 -5.246 1 95.12 20 VAL B CA 1
ATOM 775 C C . VAL B 1 20 ? -3.291 -17.594 -5.691 1 95.12 20 VAL B C 1
ATOM 777 O O . VAL B 1 20 ? -3.986 -18.094 -6.586 1 95.12 20 VAL B O 1
ATOM 780 N N . ALA B 1 21 ? -2.312 -18.219 -5.062 1 96.19 21 ALA B N 1
ATOM 781 C CA . ALA B 1 21 ? -2.061 -19.625 -5.379 1 96.19 21 ALA B CA 1
ATOM 782 C C . ALA B 1 21 ? -3.309 -20.469 -5.148 1 96.19 21 ALA B C 1
ATOM 784 O O . ALA B 1 21 ? -3.625 -21.344 -5.949 1 96.19 21 ALA B O 1
ATOM 785 N N . ALA B 1 22 ? -3.994 -20.141 -3.986 1 94.62 22 ALA B N 1
ATOM 786 C CA . ALA B 1 22 ? -5.219 -20.859 -3.66 1 94.62 22 ALA B CA 1
ATOM 787 C C . ALA B 1 22 ? -6.285 -20.656 -4.73 1 94.62 22 ALA B C 1
ATOM 789 O O . ALA B 1 22 ? -7.027 -21.578 -5.074 1 94.62 22 ALA B O 1
ATOM 790 N N . ARG B 1 23 ? -6.34 -19.484 -5.293 1 93.06 23 ARG B N 1
ATOM 791 C CA . ARG B 1 23 ? -7.305 -19.188 -6.344 1 93.06 23 ARG B CA 1
ATOM 792 C C . ARG B 1 23 ? -6.953 -19.906 -7.641 1 93.06 23 ARG B C 1
ATOM 794 O O . ARG B 1 23 ? -7.844 -20.328 -8.383 1 93.06 23 ARG B O 1
ATOM 801 N N . GLU B 1 24 ? -5.738 -20 -7.902 1 92.25 24 GLU B N 1
ATOM 802 C CA . GLU B 1 24 ? -5.246 -20.672 -9.094 1 92.25 24 GLU B CA 1
ATOM 803 C C . GLU B 1 24 ? -5.156 -22.188 -8.883 1 92.25 24 GLU B C 1
ATOM 805 O O . GLU B 1 24 ? -4.836 -22.938 -9.805 1 92.25 24 GLU B O 1
ATOM 810 N N . ASP B 1 25 ? -5.508 -22.656 -7.703 1 92.75 25 ASP B N 1
ATOM 811 C CA . ASP B 1 25 ? -5.43 -24.078 -7.344 1 92.75 25 ASP B CA 1
ATOM 812 C C . ASP B 1 25 ? -4.027 -24.625 -7.594 1 92.75 25 ASP B C 1
ATOM 814 O O . ASP B 1 25 ? -3.871 -25.688 -8.203 1 92.75 25 ASP B O 1
ATOM 818 N N . THR B 1 26 ? -3.027 -23.781 -7.273 1 93.19 26 THR B N 1
ATOM 819 C CA . THR B 1 26 ? -1.632 -24.188 -7.414 1 93.19 26 THR B CA 1
ATOM 820 C C . THR B 1 26 ? -0.857 -23.906 -6.129 1 93.19 26 THR B C 1
ATOM 822 O O . THR B 1 26 ? -1.396 -23.328 -5.188 1 93.19 26 THR B O 1
ATOM 825 N N . ASP B 1 27 ? 0.424 -24.406 -6.039 1 93.94 27 ASP B N 1
ATOM 826 C CA . ASP B 1 27 ? 1.292 -24.125 -4.902 1 93.94 27 ASP B CA 1
ATOM 827 C C . ASP B 1 27 ? 1.889 -22.734 -4.992 1 93.94 27 ASP B C 1
ATOM 829 O O . ASP B 1 27 ? 2.197 -22.25 -6.086 1 93.94 27 ASP B O 1
ATOM 833 N N . SER B 1 28 ? 1.991 -22.141 -3.883 1 92.5 28 SER B N 1
ATOM 834 C CA . SER B 1 28 ? 2.553 -20.797 -3.82 1 92.5 28 SER B CA 1
ATOM 835 C C . SER B 1 28 ? 3.93 -20.75 -4.469 1 92.5 28 SER B C 1
ATOM 837 O O . SER B 1 28 ? 4.344 -19.703 -4.977 1 92.5 28 SER B O 1
ATOM 839 N N . THR B 1 29 ? 4.637 -21.844 -4.52 1 91.62 29 THR B N 1
ATOM 840 C CA . THR B 1 29 ? 5.98 -21.922 -5.086 1 91.62 29 THR B CA 1
ATOM 841 C C . THR B 1 29 ? 5.918 -22.078 -6.602 1 91.62 29 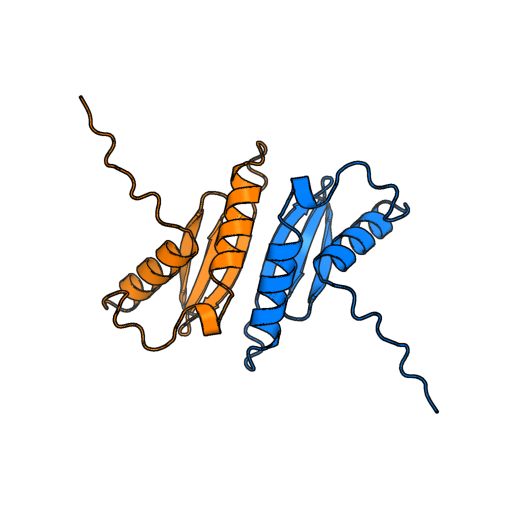THR B C 1
ATOM 843 O O . THR B 1 29 ? 6.926 -21.922 -7.289 1 91.62 29 THR B O 1
ATOM 846 N N . ASN B 1 30 ? 4.723 -22.328 -7.074 1 89.81 30 ASN B N 1
ATOM 847 C CA . ASN B 1 30 ? 4.57 -22.625 -8.492 1 89.81 30 ASN B CA 1
ATOM 848 C C . ASN B 1 30 ? 3.977 -21.438 -9.258 1 89.81 30 ASN B C 1
ATOM 850 O O . ASN B 1 30 ? 3.57 -21.578 -10.414 1 89.81 30 ASN B O 1
ATOM 854 N N . LEU B 1 31 ? 3.857 -20.344 -8.625 1 91.31 31 LEU B N 1
ATOM 855 C CA . LEU B 1 31 ? 3.365 -19.156 -9.336 1 91.31 31 LEU B CA 1
ATOM 856 C C . LEU B 1 31 ? 4.387 -18.672 -10.359 1 91.31 31 LEU B C 1
ATOM 858 O O . LEU B 1 31 ? 5.578 -18.594 -10.055 1 91.31 31 LEU B O 1
ATOM 862 N N . ASP B 1 32 ? 3.969 -18.359 -11.531 1 89.94 32 ASP B N 1
ATOM 863 C CA . ASP B 1 32 ? 4.848 -17.984 -12.633 1 89.94 32 ASP B CA 1
ATOM 864 C C . ASP B 1 32 ? 5.328 -16.547 -12.5 1 89.94 32 ASP B C 1
ATOM 866 O O . ASP B 1 32 ? 6.398 -16.188 -13 1 89.94 32 ASP B O 1
ATOM 870 N N . VAL B 1 33 ? 4.531 -15.773 -11.984 1 89.62 33 VAL B N 1
ATOM 871 C CA . VAL B 1 33 ? 4.855 -14.352 -11.852 1 89.62 33 VAL B CA 1
ATOM 872 C C . VAL B 1 33 ? 5.102 -14.016 -10.383 1 89.62 33 VAL B C 1
ATOM 874 O O . VAL B 1 33 ? 4.223 -14.219 -9.539 1 89.62 33 VAL B O 1
ATOM 877 N N . PRO B 1 34 ? 6.336 -13.578 -10.094 1 91.31 34 PRO B N 1
ATOM 878 C CA . PRO B 1 34 ? 6.625 -13.203 -8.703 1 91.31 34 PRO B CA 1
ATOM 879 C C . PRO B 1 34 ? 5.863 -11.953 -8.266 1 91.31 34 PRO B C 1
ATOM 881 O O . PRO B 1 34 ? 5.527 -11.102 -9.094 1 91.31 34 PRO B O 1
ATOM 884 N N . LEU B 1 35 ? 5.5 -11.852 -6.91 1 91.56 35 LEU B N 1
ATOM 885 C CA . LEU B 1 35 ? 4.793 -10.711 -6.34 1 91.56 35 LEU B CA 1
ATOM 886 C C . LEU B 1 35 ? 5.578 -9.422 -6.551 1 91.56 35 LEU B C 1
ATOM 888 O O . LEU B 1 35 ? 4.988 -8.359 -6.773 1 91.56 35 LEU B O 1
ATOM 892 N N . PHE B 1 36 ? 6.902 -9.531 -6.613 1 91.38 36 PHE B N 1
ATOM 893 C CA . PHE B 1 36 ? 7.758 -8.352 -6.707 1 91.38 36 PHE B CA 1
ATOM 894 C C . PHE B 1 36 ? 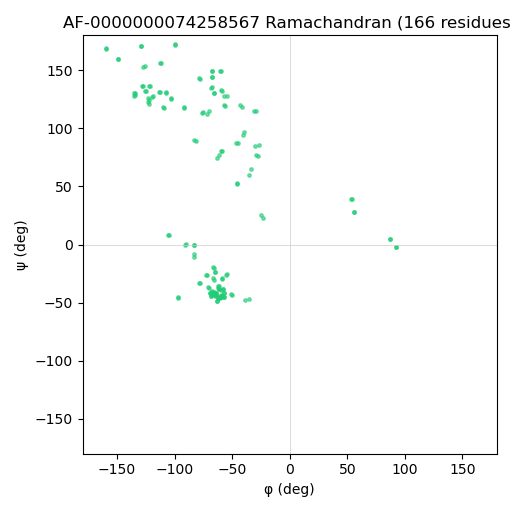7.551 -7.641 -8.039 1 91.38 36 PHE B C 1
ATOM 896 O O . PHE B 1 36 ? 7.938 -6.48 -8.195 1 91.38 36 PHE B O 1
ATOM 903 N N . GLU B 1 37 ? 6.996 -8.391 -8.992 1 88 37 GLU B N 1
ATOM 904 C CA . GLU B 1 37 ? 6.691 -7.773 -10.273 1 88 37 GLU B CA 1
ATOM 905 C C . GLU B 1 37 ? 5.504 -6.82 -10.164 1 88 37 GLU B C 1
ATOM 907 O O . GLU B 1 37 ? 5.355 -5.902 -10.977 1 88 37 GLU B O 1
ATOM 912 N N . ALA B 1 38 ? 4.688 -7.105 -9.203 1 88.44 38 ALA B N 1
ATOM 913 C CA . ALA B 1 38 ? 3.49 -6.285 -9.023 1 88.44 38 ALA B CA 1
ATOM 914 C C . ALA B 1 38 ? 3.705 -5.219 -7.957 1 88.44 38 ALA B C 1
ATOM 916 O O . ALA B 1 38 ? 3.297 -4.066 -8.133 1 88.44 38 ALA B O 1
ATOM 917 N N . VAL B 1 39 ? 4.281 -5.68 -6.852 1 90.81 39 VAL B N 1
ATOM 918 C CA . VAL B 1 39 ? 4.535 -4.746 -5.762 1 90.81 39 VAL B CA 1
ATOM 919 C C . VAL B 1 39 ? 5.785 -5.18 -4.992 1 90.81 39 VAL B C 1
ATOM 921 O O . VAL B 1 39 ? 6.219 -6.328 -5.102 1 90.81 39 VAL B O 1
ATOM 924 N N . ASP B 1 40 ? 6.34 -4.242 -4.289 1 94.69 40 ASP B N 1
ATOM 925 C CA . ASP B 1 40 ? 7.449 -4.566 -3.396 1 94.69 40 ASP B CA 1
ATOM 926 C C . ASP B 1 40 ? 6.949 -5.266 -2.133 1 94.69 40 ASP B C 1
ATOM 928 O O . ASP B 1 40 ? 6.305 -4.645 -1.287 1 94.69 40 ASP B O 1
ATOM 932 N N . PRO B 1 41 ? 7.316 -6.559 -1.941 1 95.69 41 PRO B N 1
ATOM 933 C CA . PRO B 1 41 ? 6.801 -7.336 -0.814 1 95.69 41 PRO B CA 1
ATOM 934 C C . PRO B 1 41 ? 7.203 -6.758 0.539 1 95.69 41 PRO B C 1
ATOM 936 O O . PRO B 1 41 ? 6.41 -6.777 1.485 1 95.69 41 PRO B O 1
ATOM 939 N N . GLU B 1 42 ? 8.391 -6.246 0.663 1 96.5 42 GLU B N 1
ATOM 940 C CA . GLU B 1 42 ? 8.852 -5.68 1.928 1 96.5 42 GLU B CA 1
ATOM 941 C C . GLU B 1 42 ? 8.109 -4.387 2.256 1 96.5 42 GLU B C 1
ATOM 943 O O . GLU B 1 42 ? 7.77 -4.137 3.414 1 96.5 42 GLU B O 1
ATOM 948 N N . ALA B 1 43 ? 7.949 -3.619 1.22 1 97 43 ALA B N 1
ATOM 949 C CA . ALA B 1 43 ? 7.184 -2.391 1.406 1 97 43 ALA B CA 1
ATOM 950 C C . ALA B 1 43 ? 5.762 -2.697 1.872 1 97 43 ALA B C 1
ATOM 952 O O . ALA B 1 43 ? 5.234 -2.023 2.76 1 97 43 ALA B O 1
ATOM 953 N N . LEU B 1 44 ? 5.164 -3.66 1.223 1 96.56 44 LEU B N 1
ATOM 954 C CA . LEU B 1 44 ? 3.822 -4.09 1.608 1 96.56 44 LEU B CA 1
ATOM 955 C C . LEU B 1 44 ? 3.791 -4.52 3.072 1 96.56 44 LEU B C 1
ATOM 957 O O . LEU B 1 44 ? 2.91 -4.098 3.826 1 96.56 44 LEU B O 1
ATOM 961 N N . ASN B 1 45 ? 4.742 -5.281 3.529 1 96.19 45 ASN B N 1
ATOM 962 C CA . ASN B 1 45 ? 4.832 -5.738 4.914 1 96.19 45 ASN B CA 1
ATOM 963 C C . ASN B 1 45 ? 4.992 -4.566 5.875 1 96.19 45 ASN B C 1
ATOM 965 O O . ASN B 1 45 ? 4.328 -4.516 6.914 1 96.19 45 ASN B O 1
ATOM 969 N N . ASP B 1 46 ? 5.832 -3.738 5.523 1 94.25 46 ASP B N 1
ATOM 970 C CA . ASP B 1 46 ? 6.117 -2.6 6.391 1 94.25 46 ASP B CA 1
ATOM 971 C C . ASP B 1 46 ? 4.895 -1.697 6.535 1 94.25 46 ASP B C 1
ATOM 973 O O . ASP B 1 46 ? 4.602 -1.207 7.629 1 94.25 46 ASP B O 1
ATOM 977 N N . LEU B 1 47 ? 4.195 -1.466 5.402 1 93.81 47 LEU B N 1
ATOM 978 C CA . LEU B 1 47 ? 3.004 -0.624 5.426 1 93.81 47 LEU B CA 1
ATOM 979 C C . LEU B 1 47 ? 1.933 -1.22 6.332 1 93.81 47 LEU B C 1
ATOM 981 O O . LEU B 1 47 ? 1.335 -0.51 7.145 1 93.81 47 LEU B O 1
ATOM 985 N N . VAL B 1 48 ? 1.695 -2.461 6.227 1 92.94 48 VAL B N 1
ATOM 986 C CA . VAL B 1 48 ? 0.676 -3.133 7.027 1 92.94 48 VAL B CA 1
ATOM 987 C C . VAL B 1 48 ? 1.1 -3.152 8.492 1 92.94 48 VAL B C 1
ATOM 989 O O . VAL B 1 48 ? 0.28 -2.926 9.383 1 92.94 48 VAL B O 1
ATOM 992 N N . ARG B 1 49 ? 2.293 -3.418 8.734 1 90.69 49 ARG B N 1
ATOM 993 C CA . ARG B 1 49 ? 2.812 -3.461 10.102 1 90.69 49 ARG B CA 1
ATOM 994 C C . ARG B 1 49 ? 2.607 -2.125 10.805 1 90.69 49 ARG B C 1
ATOM 996 O O . ARG B 1 49 ? 2.205 -2.088 11.969 1 90.69 49 ARG B O 1
ATOM 1003 N N . THR B 1 50 ? 2.906 -1.056 10.094 1 88.31 50 THR B N 1
ATOM 1004 C CA . THR B 1 50 ? 2.754 0.28 10.664 1 88.31 50 THR B CA 1
ATOM 1005 C C . THR B 1 50 ? 1.288 0.58 10.961 1 88.31 50 THR B C 1
ATOM 1007 O O . THR B 1 50 ? 0.962 1.136 12.008 1 88.31 50 THR B O 1
ATOM 1010 N N . ALA B 1 51 ? 0.485 0.238 10.086 1 83.5 51 ALA B N 1
ATOM 1011 C CA . ALA B 1 51 ? -0.944 0.485 10.258 1 83.5 51 ALA B CA 1
ATOM 1012 C C . ALA B 1 51 ? -1.513 -0.357 11.398 1 83.5 51 ALA B C 1
ATOM 1014 O O . ALA B 1 51 ? -2.389 0.098 12.141 1 83.5 51 ALA B O 1
ATOM 1015 N N . ASP B 1 52 ? -1.095 -1.558 11.43 1 78.38 52 ASP B N 1
ATOM 1016 C CA . ASP B 1 52 ? -1.566 -2.455 12.477 1 78.38 52 ASP B CA 1
ATOM 1017 C C . ASP B 1 52 ? -1.203 -1.921 13.859 1 78.38 52 ASP B C 1
ATOM 1019 O O . ASP B 1 52 ? -1.953 -2.109 14.82 1 78.38 52 ASP B O 1
ATOM 1023 N N . ALA B 1 53 ? -0.048 -1.41 13.875 1 76.25 53 ALA B N 1
ATOM 1024 C CA . ALA B 1 53 ? 0.431 -0.878 15.148 1 76.25 53 ALA B CA 1
ATOM 1025 C C . ALA B 1 53 ? -0.398 0.327 15.586 1 76.25 53 ALA B C 1
ATOM 1027 O O . ALA B 1 53 ? -0.472 0.638 16.781 1 76.25 53 ALA B O 1
ATOM 1028 N N . GLY B 1 54 ? -0.827 0.946 14.578 1 62.97 54 GLY B N 1
ATOM 1029 C CA . GLY B 1 54 ? -1.63 2.111 14.914 1 62.97 54 GLY B CA 1
ATOM 1030 C C . GLY B 1 54 ? -2.973 1.758 15.523 1 62.97 54 GLY B C 1
ATOM 1031 O O . GLY B 1 54 ? -3.465 0.641 15.352 1 62.97 54 GLY B O 1
ATOM 1032 N N . SER B 1 55 ? -3.217 2.09 16.75 1 54.75 55 SER B N 1
ATOM 1033 C CA . SER B 1 55 ? -4.379 1.779 17.578 1 54.75 55 SER B CA 1
ATOM 1034 C C . SER B 1 55 ? -5.668 1.842 16.766 1 54.75 55 SER B C 1
ATOM 1036 O O . SER B 1 55 ? -6.641 1.147 17.078 1 54.75 55 SER B O 1
ATOM 1038 N N . ASP B 1 56 ? -5.766 2.875 16.062 1 52.41 56 ASP B N 1
ATOM 1039 C CA . ASP B 1 56 ? -7.066 3.104 15.43 1 52.41 56 ASP B CA 1
ATOM 1040 C C . ASP B 1 56 ? -7.211 2.273 14.156 1 52.41 56 ASP B C 1
ATOM 1042 O O . ASP B 1 56 ? -6.336 2.293 13.289 1 52.41 56 ASP B O 1
ATOM 1046 N N . ARG B 1 57 ? -7.664 1.19 14.344 1 52.28 57 ARG B N 1
ATOM 1047 C CA . ARG B 1 57 ? -8.008 0.313 13.227 1 52.28 57 ARG B CA 1
ATOM 1048 C C . ARG B 1 57 ? -8.266 1.117 11.961 1 52.28 57 ARG B C 1
ATOM 1050 O O . ARG B 1 57 ? -9.414 1.368 11.594 1 52.28 57 ARG B O 1
ATOM 1057 N N . SER B 1 58 ? -7.68 2.348 11.953 1 58.53 58 SER B N 1
ATOM 1058 C CA . SER B 1 58 ? -8 3.115 10.758 1 58.53 58 SER B CA 1
ATOM 1059 C C . SER B 1 58 ? -7.617 2.355 9.492 1 58.53 58 SER B C 1
ATOM 1061 O O . SER B 1 58 ? -6.508 1.826 9.391 1 58.53 58 SER B O 1
ATOM 1063 N N . PRO B 1 59 ? -8.586 2.047 8.633 1 75.62 59 PRO B N 1
ATOM 1064 C CA . PRO B 1 59 ? -8.625 1.003 7.605 1 75.62 59 PRO B CA 1
ATOM 1065 C C . PRO B 1 59 ? -7.57 1.194 6.523 1 75.62 59 PRO B C 1
ATOM 1067 O O . PRO B 1 59 ? -7.496 2.262 5.906 1 75.62 59 PRO B O 1
ATOM 1070 N N . LEU B 1 60 ? -6.273 0.932 6.738 1 91.38 60 LEU B N 1
ATOM 1071 C CA . LEU B 1 60 ? -5.352 0.779 5.621 1 91.38 60 LEU B CA 1
ATOM 1072 C C . LEU B 1 60 ? -5.852 -0.279 4.641 1 91.38 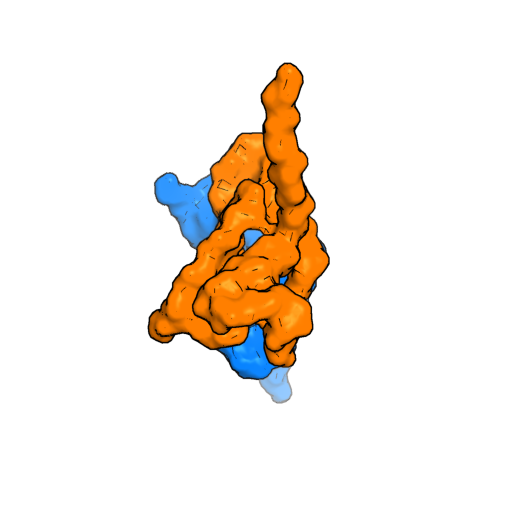60 LEU B C 1
ATOM 1074 O O . LEU B 1 60 ? -6.262 -1.365 5.055 1 91.38 60 LEU B O 1
ATOM 1078 N N . ARG B 1 61 ? -5.906 0.163 3.391 1 93.81 61 ARG B N 1
ATOM 1079 C CA . ARG B 1 61 ? -6.27 -0.762 2.32 1 93.81 61 ARG B CA 1
ATOM 1080 C C . ARG B 1 61 ? -5.336 -0.61 1.124 1 93.81 61 ARG B C 1
ATOM 1082 O O . ARG B 1 61 ? -5.117 0.502 0.64 1 93.81 61 ARG B O 1
ATOM 1089 N N . ILE B 1 62 ? -4.82 -1.672 0.713 1 95.81 62 ILE B N 1
ATOM 1090 C CA . ILE B 1 62 ? -3.943 -1.685 -0.452 1 95.81 62 ILE B CA 1
ATOM 1091 C C . ILE B 1 62 ? -4.539 -2.576 -1.538 1 95.81 62 ILE B C 1
ATOM 1093 O O . ILE B 1 62 ? -4.852 -3.744 -1.291 1 95.81 62 ILE B O 1
ATOM 1097 N N . GLU B 1 63 ? -4.672 -2.047 -2.701 1 94.81 63 GLU B N 1
ATOM 1098 C CA . GLU B 1 63 ? -5.234 -2.795 -3.822 1 94.81 63 GLU B CA 1
ATOM 1099 C C . GLU B 1 63 ? -4.316 -2.736 -5.039 1 94.81 63 GLU B C 1
ATOM 1101 O O . GLU B 1 63 ? -3.836 -1.664 -5.41 1 94.81 63 GLU B O 1
ATOM 1106 N N . PHE B 1 64 ? -4.176 -3.896 -5.641 1 94 64 PHE B N 1
ATOM 1107 C CA . PHE B 1 64 ? -3.365 -3.996 -6.852 1 94 64 PHE B CA 1
ATOM 1108 C C . PHE B 1 64 ? -3.721 -5.25 -7.641 1 94 64 PHE B C 1
ATOM 1110 O O . PHE B 1 64 ? -4.477 -6.098 -7.16 1 94 64 PHE B O 1
ATOM 1117 N N . THR B 1 65 ? -3.209 -5.27 -8.852 1 91.81 65 THR B N 1
ATOM 1118 C CA . THR B 1 65 ? -3.434 -6.438 -9.695 1 91.81 65 THR B CA 1
ATOM 1119 C C . THR B 1 65 ? -2.191 -7.32 -9.742 1 91.81 65 THR B C 1
ATOM 1121 O O . THR B 1 65 ? -1.084 -6.836 -9.977 1 91.81 65 THR B O 1
ATOM 1124 N N . TYR B 1 66 ? -2.418 -8.5 -9.43 1 90.38 66 TYR B N 1
ATOM 1125 C CA . TYR B 1 66 ? -1.354 -9.492 -9.453 1 90.38 66 TYR B CA 1
ATOM 1126 C C . TYR B 1 66 ? -1.826 -10.781 -10.109 1 90.38 66 TYR B C 1
ATOM 1128 O O . TYR B 1 66 ? -2.893 -11.305 -9.766 1 90.38 66 TYR B O 1
ATOM 1136 N N . TYR B 1 67 ? -1.097 -11.312 -11.031 1 89.44 67 TYR B N 1
ATOM 1137 C CA . TYR B 1 67 ? -1.386 -12.555 -11.734 1 89.44 67 TYR B CA 1
ATOM 1138 C C . TYR B 1 67 ? -2.76 -12.5 -12.391 1 89.44 67 TYR B C 1
ATOM 1140 O O . TYR B 1 67 ? -3.459 -13.516 -12.469 1 89.44 67 TYR B O 1
ATOM 1148 N N . GLY B 1 68 ? -3.215 -11.328 -12.734 1 88.38 68 GLY B N 1
ATOM 1149 C CA . GLY B 1 68 ? -4.484 -11.148 -13.422 1 88.38 68 GLY B CA 1
ATOM 1150 C C . GLY B 1 68 ? -5.664 -11.039 -12.477 1 88.38 68 GLY B C 1
ATOM 1151 O O . GLY B 1 68 ? -6.812 -10.969 -12.914 1 88.38 68 GLY B O 1
ATOM 1152 N N . TYR B 1 69 ? -5.371 -11.023 -11.164 1 92.69 69 TYR B N 1
ATOM 1153 C CA . TYR B 1 69 ? -6.398 -10.898 -10.133 1 92.69 69 TYR B CA 1
ATOM 1154 C C . TYR B 1 69 ? -6.293 -9.562 -9.406 1 92.69 69 TYR B C 1
ATOM 1156 O O . TYR B 1 69 ? -5.227 -8.945 -9.391 1 92.69 69 TYR B O 1
ATOM 1164 N N . ASP B 1 70 ? -7.422 -9.188 -8.852 1 93.38 70 ASP B N 1
ATOM 1165 C CA . ASP B 1 70 ? -7.422 -8.008 -7.984 1 93.38 70 ASP B CA 1
ATOM 1166 C C . ASP B 1 70 ? -7.18 -8.406 -6.531 1 93.38 70 ASP B C 1
ATOM 1168 O O . ASP B 1 70 ? -7.953 -9.172 -5.949 1 93.38 70 ASP B O 1
ATOM 1172 N N . VAL B 1 71 ? -6.078 -7.879 -6.012 1 95.12 71 VAL B N 1
ATOM 1173 C CA . VAL B 1 71 ? -5.684 -8.219 -4.652 1 95.12 71 VAL B CA 1
ATOM 1174 C C . VAL B 1 71 ? -5.926 -7.027 -3.729 1 95.12 71 VAL B C 1
ATOM 1176 O O . VAL B 1 71 ? -5.531 -5.898 -4.047 1 95.12 71 VAL B O 1
ATOM 1179 N N . SER B 1 72 ? -6.586 -7.254 -2.594 1 95.5 72 SER B N 1
ATOM 1180 C CA . SER B 1 72 ? -6.809 -6.242 -1.567 1 95.5 72 SER B CA 1
ATOM 1181 C C . SER B 1 72 ? -6.242 -6.68 -0.222 1 95.5 72 SER B C 1
ATOM 1183 O O . SER B 1 72 ? -6.539 -7.777 0.253 1 95.5 72 SER B O 1
ATOM 1185 N N . VAL B 1 73 ? -5.383 -5.797 0.288 1 94.88 73 VAL B N 1
ATOM 1186 C CA . VAL B 1 73 ? -4.773 -6.078 1.584 1 94.88 73 VAL B CA 1
ATOM 1187 C C . VAL B 1 73 ? -5.273 -5.078 2.621 1 94.88 73 VAL B C 1
ATOM 1189 O O . VAL B 1 73 ? -5.258 -3.867 2.381 1 94.88 73 VAL B O 1
ATOM 1192 N N . SER B 1 74 ? -5.707 -5.574 3.785 1 93.06 74 SER B N 1
ATOM 1193 C CA . SER B 1 74 ? -6.215 -4.727 4.859 1 93.06 74 SER B CA 1
ATOM 1194 C C . SER B 1 74 ? -5.156 -4.496 5.93 1 93.06 74 SER B C 1
ATOM 1196 O O . SER B 1 74 ? -4.113 -5.156 5.934 1 93.06 74 SER B O 1
ATOM 1198 N N . ALA B 1 75 ? -5.473 -3.604 6.879 1 91.12 75 ALA B N 1
ATOM 1199 C CA . ALA B 1 75 ? -4.531 -3.174 7.914 1 91.12 75 ALA B CA 1
ATOM 1200 C C . ALA B 1 75 ? -4.164 -4.336 8.836 1 91.12 75 ALA B C 1
ATOM 1202 O O . ALA B 1 75 ? -3.078 -4.348 9.422 1 91.12 75 ALA B O 1
ATOM 1203 N N . ASP B 1 76 ? -5.035 -5.332 8.914 1 86.06 76 ASP B N 1
ATOM 1204 C CA . ASP B 1 76 ? -4.797 -6.445 9.836 1 86.06 76 ASP B CA 1
ATOM 1205 C C . ASP B 1 76 ? -4.012 -7.562 9.148 1 86.06 76 ASP B C 1
ATOM 1207 O O . ASP B 1 76 ? -3.738 -8.602 9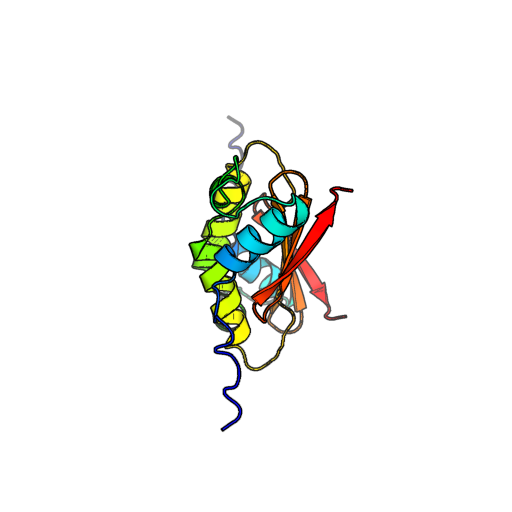.758 1 86.06 76 ASP B O 1
ATOM 1211 N N . GLY B 1 77 ? -3.711 -7.27 7.855 1 90.19 77 GLY B N 1
ATOM 1212 C CA . GLY B 1 77 ? -2.953 -8.266 7.117 1 90.19 77 GLY B CA 1
ATOM 1213 C C . GLY B 1 77 ? -3.832 -9.25 6.363 1 90.19 77 GLY B C 1
ATOM 1214 O O . GLY B 1 77 ? -3.328 -10.156 5.695 1 90.19 77 GLY B O 1
ATOM 1215 N N . SER B 1 78 ? -5.086 -9.094 6.508 1 92.06 78 SER B N 1
ATOM 1216 C CA . SER B 1 78 ? -5.996 -9.945 5.75 1 92.06 78 SER B CA 1
ATOM 1217 C C . SER B 1 78 ? -5.93 -9.641 4.258 1 92.06 78 SER B C 1
ATOM 1219 O O . SER B 1 78 ? -5.793 -8.477 3.863 1 92.06 78 SER B O 1
ATOM 1221 N N . VAL B 1 79 ? -6.055 -10.695 3.412 1 95.75 79 VAL B N 1
ATOM 1222 C CA . VAL B 1 79 ? -5.914 -10.57 1.964 1 95.75 79 VAL B CA 1
ATOM 1223 C C . VAL B 1 79 ? -7.16 -11.117 1.273 1 95.75 79 VAL B C 1
ATOM 1225 O O . VAL B 1 79 ? -7.617 -12.219 1.597 1 95.75 79 VAL B O 1
ATOM 1228 N N . ASP B 1 80 ? -7.648 -10.336 0.353 1 95.56 80 ASP B N 1
ATOM 1229 C CA . ASP B 1 80 ? -8.75 -10.766 -0.501 1 95.56 80 ASP B CA 1
ATOM 1230 C C . ASP B 1 80 ? -8.352 -10.719 -1.976 1 95.56 80 ASP B C 1
ATOM 1232 O O . ASP B 1 80 ? -7.695 -9.773 -2.414 1 95.56 80 ASP B O 1
ATOM 1236 N N . VAL B 1 81 ? -8.719 -11.766 -2.689 1 95.69 81 VAL B N 1
ATOM 1237 C CA . VAL B 1 81 ? -8.383 -11.867 -4.105 1 95.69 81 VAL B CA 1
ATOM 1238 C C . VAL B 1 81 ? -9.664 -12.031 -4.926 1 95.69 81 VAL B C 1
ATOM 1240 O O . VAL B 1 81 ? -10.492 -12.891 -4.625 1 95.69 81 VAL B O 1
ATOM 1243 N N . SER B 1 82 ? -9.797 -11.117 -5.758 1 93 82 SER B N 1
ATOM 1244 C CA . SER B 1 82 ? -10.969 -11.195 -6.625 1 93 82 SER B CA 1
ATOM 1245 C C . SER B 1 82 ? -10.57 -11.133 -8.094 1 93 82 SER B C 1
ATOM 1247 O O . SER B 1 82 ? -9.516 -10.594 -8.438 1 93 82 SER B O 1
ATOM 1249 N N . ALA B 1 83 ? -11.391 -11.711 -9.047 1 83.81 83 ALA B N 1
ATOM 1250 C CA . ALA B 1 83 ? -11.133 -11.703 -10.484 1 83.81 83 ALA B CA 1
ATOM 1251 C C . ALA B 1 83 ? -11.195 -10.281 -11.047 1 83.81 83 ALA B C 1
ATOM 1253 O O . ALA B 1 83 ? -11.945 -9.445 -10.539 1 83.81 83 ALA B O 1
ATOM 1254 N N . ASP B 1 84 ? -10.117 -9.883 -11.852 1 70.25 84 ASP B N 1
ATOM 1255 C CA . ASP B 1 84 ? -10.031 -8.586 -12.523 1 70.25 84 ASP B CA 1
ATOM 1256 C C . ASP B 1 84 ? -11.375 -8.188 -13.125 1 70.25 84 ASP B C 1
ATOM 1258 O O . ASP B 1 84 ? -12.109 -9.039 -13.641 1 70.25 84 ASP B O 1
ATOM 1262 N N . ARG B 1 85 ? -11.734 -7.098 -12.539 1 54.78 85 ARG B N 1
ATOM 1263 C CA . ARG B 1 85 ? -12.977 -6.656 -13.156 1 54.78 85 ARG B CA 1
ATOM 1264 C C . ARG B 1 85 ? -12.781 -6.383 -14.648 1 54.78 85 ARG B C 1
ATOM 1266 O O . ARG B 1 85 ? -11.742 -5.863 -15.055 1 54.78 85 ARG B O 1
#

Secondary structure (DSSP, 8-state):
-----------HHHHHHHHHHHHTTS-GGG-SS-GGGTS-HHHHHHHHHHHHHSSS----EEEEEETTEEEEEETTS-EEEEE--/-----------HHHHHHHHHHHHTTS-GGG-SS-GGGTS-HHHHHHHHHHHHHSSS----EEEEEETTEEEEEETTS-EEEEE--